Protein AF-A0A2A2QB47-F1 (afdb_monomer)

Radius of gyration: 27.03 Å; Cα contacts (8 Å, |Δi|>4): 42; chains: 1; bounding box: 42×16×88 Å

Mean predicted aligned error: 8.72 Å

Foldseek 3Di:
DDDDPDDDDDPVVVVVVVVVVVVVCVVVVVVVVVVVVVVVVVLVVVLVVQQVVQVVVVCVVPVDPDDDPVQAEDCPHSHNHRDDD

Solvent-accessible surface area (backbone atoms only — not comparable to full-atom values): 5119 Å² total; per-residue (Å²): 134,87,80,82,82,80,79,75,85,54,72,65,62,53,50,54,50,51,52,53,51,49,56,52,47,66,58,45,51,61,54,50,52,53,53,51,52,56,50,42,55,51,39,52,55,49,40,52,50,51,50,50,54,28,47,54,51,49,27,72,74,67,74,46,96,75,78,57,68,79,69,32,43,33,87,89,36,75,34,57,71,76,76,85,120

Sequence (85 aa):
MQTKNTKGFTLVEIMIVVVIIGLLAAMAIPAFQKVRVASQDKAVLNNARQMAAAADQYYLENGATSANSSSLVGATNYVKALNTV

Structure (mmCIF, N/CA/C/O backbone):
data_AF-A0A2A2QB47-F1
#
_entry.id   AF-A0A2A2QB47-F1
#
loop_
_atom_site.group_PDB
_atom_site.id
_atom_site.type_symbol
_atom_site.label_atom_id
_atom_site.label_alt_id
_atom_site.label_comp_id
_atom_site.label_asym_id
_atom_site.label_entity_id
_atom_site.label_seq_id
_atom_site.pdbx_PDB_ins_code
_atom_site.Cartn_x
_atom_site.Cartn_y
_atom_site.Cartn_z
_atom_site.occupancy
_atom_site.B_iso_or_equiv
_atom_site.auth_seq_id
_atom_site.auth_comp_id
_atom_site.auth_asym_id
_atom_site.auth_atom_id
_atom_site.pdbx_PDB_model_num
ATOM 1 N N . MET A 1 1 ? 0.979 2.652 60.119 1.00 55.59 1 MET A N 1
ATOM 2 C CA . MET A 1 1 ? 0.891 1.882 58.858 1.00 55.59 1 MET A CA 1
ATOM 3 C C . MET A 1 1 ? -0.316 2.382 58.083 1.00 55.59 1 MET A C 1
ATOM 5 O O . MET A 1 1 ? -1.430 2.149 58.523 1.00 55.59 1 MET A O 1
ATOM 9 N N . GLN A 1 2 ? -0.113 3.145 57.007 1.00 58.34 2 GLN A N 1
ATOM 10 C CA . GLN A 1 2 ? -1.220 3.563 56.141 1.00 58.34 2 GLN A CA 1
ATOM 11 C C . GLN A 1 2 ? -1.589 2.389 55.229 1.00 58.34 2 GLN A C 1
ATOM 13 O O . GLN A 1 2 ? -0.753 1.910 54.464 1.00 58.34 2 GLN A O 1
ATOM 18 N N . THR A 1 3 ? -2.814 1.888 55.345 1.00 59.84 3 THR A N 1
ATOM 19 C CA . THR A 1 3 ? -3.339 0.812 54.505 1.00 59.84 3 THR A CA 1
ATOM 20 C C . THR A 1 3 ? -3.705 1.391 53.138 1.00 59.84 3 THR A C 1
ATOM 22 O O . THR A 1 3 ? -4.665 2.144 52.990 1.00 59.84 3 THR A O 1
ATOM 25 N N . LYS A 1 4 ? -2.909 1.080 52.110 1.00 66.00 4 LYS A N 1
ATOM 26 C CA . LYS A 1 4 ? -3.268 1.392 50.721 1.00 66.00 4 LYS A CA 1
ATOM 27 C C . LYS A 1 4 ? -4.510 0.579 50.357 1.00 66.00 4 LYS A C 1
ATOM 29 O O . LYS A 1 4 ? -4.445 -0.641 50.271 1.00 66.00 4 LYS A O 1
ATOM 34 N N . ASN A 1 5 ? -5.630 1.261 50.142 1.00 68.12 5 ASN A N 1
ATOM 35 C CA . ASN A 1 5 ? -6.854 0.650 49.643 1.00 68.12 5 ASN A CA 1
ATOM 36 C C . ASN A 1 5 ? -6.683 0.329 48.149 1.00 68.12 5 ASN A C 1
ATOM 38 O O . ASN A 1 5 ? -6.886 1.188 47.291 1.00 68.12 5 ASN A O 1
ATOM 42 N N . THR A 1 6 ? -6.247 -0.886 47.827 1.00 69.00 6 THR A N 1
ATOM 43 C CA . THR A 1 6 ? -6.230 -1.400 46.453 1.00 69.00 6 THR A CA 1
ATOM 44 C C . THR A 1 6 ? -7.661 -1.682 46.004 1.00 69.00 6 THR A C 1
ATOM 46 O O . THR A 1 6 ? -8.216 -2.735 46.307 1.00 69.00 6 THR A O 1
ATOM 49 N N . LYS A 1 7 ? -8.270 -0.731 45.285 1.00 77.75 7 LYS A N 1
AT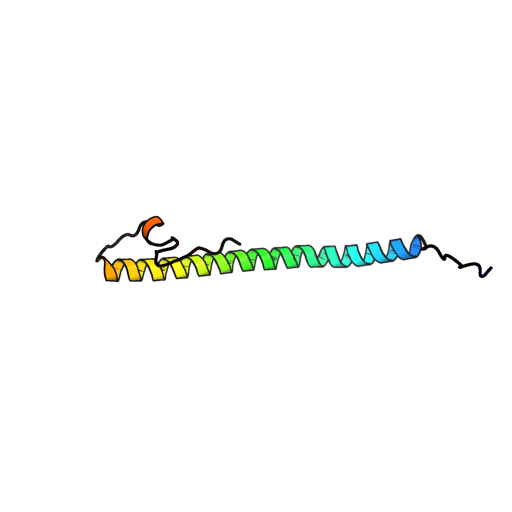OM 50 C CA . LYS A 1 7 ? -9.527 -0.963 44.564 1.00 77.75 7 LYS A CA 1
ATOM 51 C C . LYS A 1 7 ? -9.232 -1.796 43.312 1.00 77.75 7 LYS A C 1
ATOM 53 O O . LYS A 1 7 ? -8.414 -1.388 42.492 1.00 77.75 7 LYS A O 1
ATOM 58 N N . GLY A 1 8 ? -9.860 -2.965 43.195 1.00 77.81 8 GLY A N 1
ATOM 59 C CA . GLY A 1 8 ? -9.842 -3.776 41.975 1.00 77.81 8 GLY A CA 1
ATOM 60 C C . GLY A 1 8 ? -10.856 -3.271 40.945 1.00 77.81 8 GLY A C 1
ATOM 61 O O . GLY A 1 8 ? -11.829 -2.615 41.313 1.00 77.81 8 GLY A O 1
ATOM 62 N N . PHE A 1 9 ? -10.626 -3.586 39.668 1.00 80.38 9 PHE A N 1
ATOM 63 C CA . PHE A 1 9 ? -11.587 -3.342 38.588 1.00 80.38 9 PHE A CA 1
ATOM 64 C C . PHE A 1 9 ? -12.823 -4.233 38.739 1.00 80.38 9 PHE A C 1
ATOM 66 O O . PHE A 1 9 ? -12.718 -5.402 39.119 1.00 80.38 9 PHE 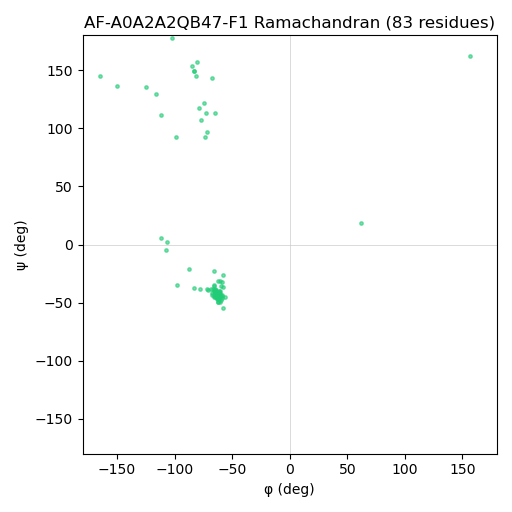A O 1
ATOM 73 N N . THR A 1 10 ? -13.993 -3.701 38.400 1.00 91.06 10 THR A N 1
ATOM 74 C CA . THR A 1 10 ? -15.229 -4.478 38.313 1.00 91.06 10 THR A CA 1
ATOM 75 C C . THR A 1 10 ? -15.324 -5.186 36.961 1.00 91.06 10 THR A C 1
ATOM 77 O O . THR A 1 10 ? -14.863 -4.690 35.931 1.00 91.06 10 THR A O 1
ATOM 80 N N . LEU A 1 11 ? -15.975 -6.350 36.937 1.00 90.00 11 LEU A N 1
ATOM 81 C CA . LEU A 1 11 ? -16.246 -7.072 35.688 1.00 90.00 11 LEU A CA 1
ATOM 82 C C . LEU A 1 11 ? -17.102 -6.242 34.718 1.00 90.00 11 LEU A C 1
ATOM 84 O O . LEU A 1 11 ? -16.938 -6.344 33.505 1.00 90.00 11 LEU A O 1
ATOM 88 N N . VAL A 1 12 ? -17.983 -5.395 35.256 1.00 92.62 12 VAL A N 1
ATOM 89 C CA . VAL A 1 12 ? -18.871 -4.526 34.474 1.00 92.62 12 VAL A CA 1
ATOM 90 C C . VAL A 1 12 ? -18.078 -3.450 33.730 1.00 92.62 12 VAL A C 1
ATOM 92 O O . VAL A 1 12 ? -18.341 -3.214 32.551 1.00 92.62 12 VAL A O 1
ATOM 95 N N . GLU A 1 13 ? -17.075 -2.843 34.372 1.00 91.00 13 GLU A N 1
ATOM 96 C CA . GLU A 1 13 ? -16.198 -1.858 33.724 1.00 91.00 13 GLU A CA 1
ATOM 97 C C . GLU A 1 13 ? -15.458 -2.474 32.536 1.00 91.00 13 GLU A C 1
ATOM 99 O O . GLU A 1 13 ? -15.447 -1.900 31.449 1.00 91.00 13 GLU A O 1
ATOM 104 N N . ILE A 1 14 ? -14.906 -3.678 32.702 1.00 93.00 14 ILE A N 1
ATOM 105 C CA . ILE A 1 14 ? -14.215 -4.371 31.609 1.00 93.00 14 ILE A CA 1
ATOM 106 C C . ILE A 1 14 ? -15.192 -4.761 30.488 1.00 93.00 14 ILE A C 1
ATOM 108 O O . ILE A 1 14 ? -14.858 -4.618 29.312 1.00 93.00 14 ILE A O 1
ATOM 112 N N . MET A 1 15 ? -16.415 -5.186 30.820 1.00 93.88 15 MET A N 1
ATOM 113 C CA . MET A 1 15 ? -17.423 -5.572 29.828 1.00 93.88 15 MET A CA 1
ATOM 114 C C . MET A 1 15 ? -17.782 -4.414 28.889 1.00 93.88 15 MET A C 1
ATOM 116 O O . MET A 1 15 ? -17.754 -4.575 27.670 1.00 93.88 15 MET A O 1
ATOM 120 N N . ILE A 1 16 ? -18.076 -3.235 29.443 1.00 95.38 16 ILE A N 1
ATOM 121 C CA . ILE A 1 16 ? -18.446 -2.054 28.649 1.00 95.38 16 ILE A CA 1
ATOM 122 C C . ILE A 1 16 ? -17.281 -1.622 27.750 1.00 95.38 16 ILE A C 1
ATOM 124 O O . ILE A 1 16 ? -17.488 -1.310 26.576 1.00 95.38 16 ILE A O 1
ATOM 128 N N . VAL A 1 17 ? -16.051 -1.658 28.266 1.00 96.00 17 VAL A N 1
ATOM 129 C CA . VAL A 1 17 ? -14.852 -1.287 27.502 1.00 96.00 17 VAL A CA 1
ATOM 130 C C . VAL A 1 17 ? -14.659 -2.199 26.290 1.00 96.00 17 VAL A C 1
ATOM 132 O O . VAL A 1 17 ? -14.452 -1.701 25.183 1.00 96.00 17 VAL A O 1
ATOM 135 N N . VAL A 1 18 ? -14.780 -3.519 26.456 1.00 96.12 18 VAL A N 1
ATOM 136 C CA . VAL A 1 18 ? -14.622 -4.467 25.339 1.00 96.12 18 VAL A CA 1
ATOM 137 C C . VAL A 1 18 ? -15.729 -4.293 24.297 1.00 96.12 18 VAL A C 1
ATOM 139 O O . VAL A 1 18 ? -15.443 -4.374 23.104 1.00 96.12 18 VAL A O 1
ATOM 142 N N . VAL A 1 19 ? -16.965 -3.981 24.707 1.00 96.94 19 VAL A N 1
ATOM 143 C CA . VAL A 1 19 ? -18.061 -3.684 23.765 1.00 96.94 19 VAL A CA 1
ATOM 144 C C . VAL A 1 19 ? -17.759 -2.435 22.934 1.00 96.94 19 VAL A C 1
ATOM 146 O O . VAL A 1 19 ? -17.907 -2.465 21.712 1.00 96.94 19 VAL A O 1
ATOM 149 N N . ILE A 1 20 ? -17.293 -1.352 23.562 1.00 97.06 20 ILE A N 1
ATOM 150 C CA . ILE A 1 20 ? -16.954 -0.112 22.848 1.00 97.06 20 ILE A CA 1
ATOM 151 C C . ILE A 1 20 ? -15.778 -0.346 21.890 1.00 97.06 20 ILE A C 1
ATOM 153 O O . ILE A 1 20 ? -15.853 0.047 20.725 1.00 97.06 20 ILE A O 1
ATOM 157 N N . ILE A 1 21 ? -14.718 -1.031 22.335 1.00 97.12 21 ILE A N 1
ATOM 158 C CA . ILE A 1 21 ? -13.572 -1.372 21.476 1.00 97.12 21 ILE A CA 1
ATOM 159 C C . ILE A 1 21 ? -14.015 -2.269 20.314 1.00 97.12 21 ILE A C 1
ATOM 161 O O . ILE A 1 21 ? -13.596 -2.039 19.183 1.00 97.12 21 ILE A O 1
ATOM 165 N N . GLY A 1 22 ? -14.891 -3.247 20.562 1.00 97.38 22 GLY A N 1
ATOM 166 C CA . GLY A 1 22 ? -15.440 -4.128 19.532 1.00 97.38 22 GLY A CA 1
ATOM 167 C C . GLY A 1 22 ? -16.220 -3.368 18.460 1.00 97.38 22 GLY A C 1
ATOM 168 O O . GLY A 1 22 ? -16.008 -3.600 17.270 1.00 97.38 22 GLY A O 1
ATOM 169 N N . LEU A 1 23 ? -17.059 -2.408 18.861 1.00 96.56 23 LEU A N 1
ATOM 170 C CA . LEU A 1 23 ? -17.799 -1.547 17.935 1.00 96.56 23 LEU A CA 1
ATOM 171 C C . LEU A 1 23 ? -16.858 -0.682 17.084 1.00 96.56 23 LEU A C 1
ATOM 173 O O . LEU A 1 23 ? -17.008 -0.618 15.863 1.00 96.56 23 LEU A O 1
ATOM 177 N N . LEU A 1 24 ? -15.870 -0.044 17.719 1.00 97.31 24 LEU A N 1
ATOM 178 C CA . LEU A 1 24 ? -14.882 0.776 17.017 1.00 97.31 24 LEU A CA 1
ATOM 179 C C . LEU A 1 24 ? -14.049 -0.067 16.041 1.00 97.31 24 LEU A C 1
ATOM 181 O O . LEU A 1 24 ? -13.858 0.335 14.894 1.00 97.31 24 LEU A O 1
ATOM 185 N N . ALA A 1 25 ? -13.602 -1.255 16.457 1.00 96.94 25 ALA A N 1
ATOM 186 C CA . ALA A 1 25 ? -12.831 -2.169 15.620 1.00 96.94 25 ALA A CA 1
ATOM 187 C C . ALA A 1 25 ? -13.641 -2.663 14.411 1.00 96.94 25 ALA A C 1
ATOM 189 O O . ALA A 1 25 ? -13.116 -2.686 13.297 1.00 96.94 25 ALA A O 1
ATOM 190 N N . ALA A 1 26 ? -14.924 -2.986 14.600 1.00 96.88 26 ALA A N 1
ATOM 191 C CA . ALA A 1 26 ? -15.803 -3.442 13.524 1.00 96.88 26 ALA A CA 1
ATOM 192 C C . ALA A 1 26 ? -15.940 -2.411 12.389 1.00 96.88 26 ALA A C 1
ATOM 194 O O . ALA A 1 26 ? -15.995 -2.794 11.222 1.00 96.88 26 ALA A O 1
ATOM 195 N N . MET A 1 27 ? -15.945 -1.111 12.705 1.00 95.44 27 MET A N 1
ATOM 196 C CA . MET A 1 27 ? -15.957 -0.042 11.697 1.00 95.44 27 MET A CA 1
ATOM 197 C C . MET A 1 27 ? -14.556 0.282 11.156 1.00 95.44 27 MET A C 1
ATOM 199 O O . MET A 1 27 ? -14.394 0.554 9.964 1.00 95.44 27 MET A O 1
ATOM 203 N N . ALA A 1 28 ? -13.531 0.248 12.009 1.00 96.50 28 ALA A N 1
ATOM 204 C CA . ALA A 1 28 ? -12.172 0.639 11.644 1.00 96.50 28 ALA A CA 1
ATOM 205 C C . ALA A 1 28 ? -11.487 -0.361 10.700 1.00 96.50 28 ALA A C 1
ATOM 207 O O . ALA A 1 28 ? -10.794 0.055 9.772 1.00 96.50 28 ALA A O 1
ATOM 208 N N . ILE A 1 29 ? -11.691 -1.668 10.895 1.00 95.94 29 ILE A N 1
ATOM 209 C CA . ILE A 1 29 ? -11.062 -2.720 10.080 1.00 95.94 29 ILE A CA 1
ATOM 210 C C . ILE A 1 29 ? -11.400 -2.588 8.581 1.00 95.94 29 ILE A C 1
ATOM 212 O O . ILE A 1 29 ? -10.461 -2.491 7.785 1.00 95.94 29 ILE A O 1
ATOM 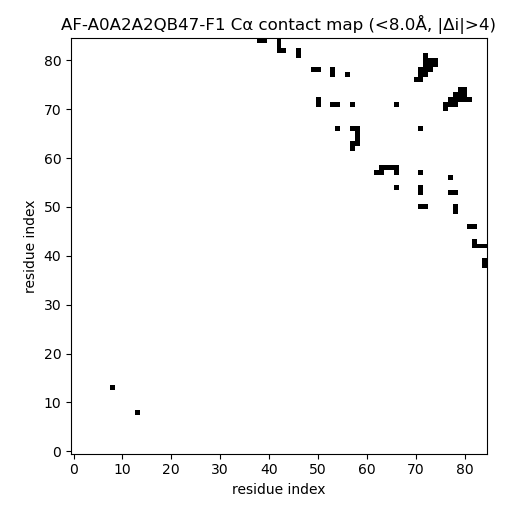216 N N . PRO A 1 30 ? -12.679 -2.536 8.148 1.00 95.31 30 PRO A N 1
ATOM 217 C CA . PRO A 1 30 ? -13.000 -2.416 6.724 1.00 95.31 30 PRO A CA 1
ATOM 218 C C . PRO A 1 30 ? -12.537 -1.077 6.131 1.00 95.31 30 PRO A C 1
ATOM 220 O O . PRO A 1 30 ? -12.072 -1.029 4.990 1.00 95.31 30 PRO A O 1
ATOM 223 N N . ALA A 1 31 ? -12.595 0.011 6.907 1.00 96.00 31 ALA A N 1
ATOM 224 C CA . ALA A 1 31 ? -12.081 1.311 6.478 1.00 96.00 31 ALA A CA 1
ATOM 225 C C . ALA A 1 31 ? -10.562 1.268 6.234 1.00 96.00 31 ALA A C 1
ATOM 227 O O . ALA A 1 31 ? -10.085 1.733 5.196 1.00 96.00 31 ALA A O 1
ATOM 228 N N . PHE A 1 32 ? -9.805 0.651 7.143 1.00 95.69 32 PHE A N 1
ATOM 229 C CA . PHE A 1 32 ? -8.359 0.488 7.011 1.00 95.69 32 PHE A CA 1
ATOM 230 C C . PHE A 1 32 ? -7.985 -0.409 5.825 1.00 95.69 32 PHE A C 1
ATOM 232 O O . PHE A 1 32 ? -7.072 -0.080 5.068 1.00 95.69 32 PHE A O 1
ATOM 239 N N . GLN A 1 33 ? -8.728 -1.498 5.599 1.00 94.88 33 GLN A N 1
ATOM 240 C CA . GLN A 1 33 ? -8.548 -2.362 4.427 1.00 94.88 33 GLN A CA 1
ATOM 241 C C . GLN A 1 33 ? -8.724 -1.582 3.118 1.00 94.88 33 GLN A C 1
ATOM 243 O O . GLN A 1 33 ? -7.873 -1.673 2.234 1.00 94.88 33 GLN A O 1
ATOM 248 N N . LYS A 1 34 ? -9.770 -0.753 3.011 1.00 95.31 34 LYS A N 1
ATOM 249 C CA . LYS A 1 34 ? -10.006 0.091 1.829 1.00 95.31 34 LYS A CA 1
ATOM 250 C C . LYS A 1 34 ? -8.868 1.084 1.586 1.00 95.31 34 LYS A C 1
ATOM 252 O O . LYS A 1 34 ? -8.421 1.239 0.451 1.00 95.31 34 LYS A O 1
ATOM 257 N N . VAL A 1 35 ? -8.382 1.747 2.638 1.00 95.06 35 VAL A N 1
ATOM 258 C CA . VAL A 1 35 ? -7.254 2.691 2.536 1.00 95.06 35 VAL A CA 1
ATOM 259 C C . VAL A 1 35 ? -5.970 1.975 2.126 1.00 95.06 35 VAL A C 1
ATOM 261 O O . VAL A 1 35 ? -5.210 2.507 1.313 1.00 95.06 35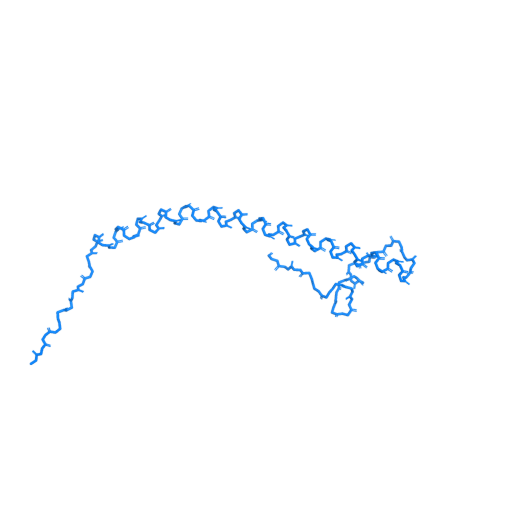 VAL A O 1
ATOM 264 N N . ARG A 1 36 ? -5.736 0.763 2.638 1.00 94.69 36 ARG A N 1
ATOM 265 C CA . ARG A 1 36 ? -4.573 -0.050 2.277 1.00 94.69 36 ARG A CA 1
ATOM 266 C C . ARG A 1 36 ? -4.583 -0.413 0.796 1.00 94.69 36 ARG A C 1
ATOM 268 O O . ARG A 1 36 ? -3.591 -0.154 0.127 1.00 94.69 36 ARG A O 1
ATOM 275 N N . VAL A 1 37 ? -5.700 -0.927 0.279 1.00 94.25 37 VAL A N 1
ATOM 276 C CA . VAL A 1 37 ? -5.838 -1.261 -1.151 1.00 94.25 37 VAL A CA 1
ATOM 277 C C . VAL A 1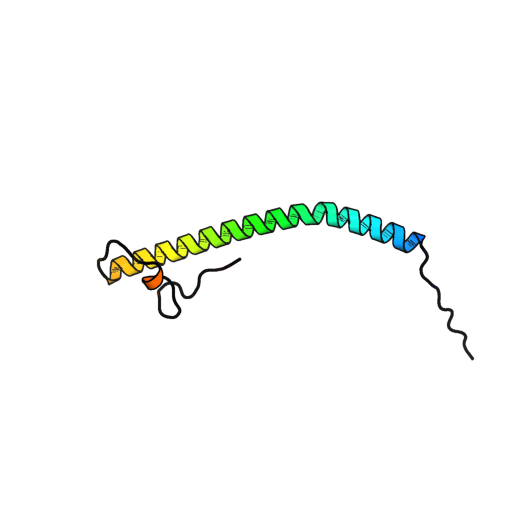 37 ? -5.639 -0.016 -2.017 1.00 94.25 37 VAL A C 1
ATOM 279 O O . VAL A 1 37 ? -4.801 -0.017 -2.909 1.00 94.25 37 VAL A O 1
ATOM 282 N N . ALA A 1 38 ? -6.293 1.100 -1.683 1.00 94.00 38 ALA A N 1
ATOM 283 C CA . ALA A 1 38 ? -6.124 2.346 -2.433 1.00 94.00 38 ALA A CA 1
ATOM 284 C C . ALA A 1 38 ? -4.678 2.884 -2.395 1.00 94.00 38 ALA A C 1
ATOM 286 O O . ALA A 1 38 ? -4.226 3.529 -3.342 1.00 94.00 38 ALA A O 1
ATOM 287 N N . SER A 1 39 ? -3.946 2.650 -1.304 1.00 93.50 39 SER A N 1
ATOM 288 C CA . SER A 1 39 ? -2.526 3.011 -1.198 1.00 93.50 39 SER A CA 1
ATOM 289 C C . SER A 1 39 ? -1.645 2.100 -2.054 1.00 93.50 39 SER A C 1
ATOM 291 O O . SER A 1 39 ? -0.718 2.594 -2.695 1.00 93.50 39 SER A O 1
ATOM 293 N N . GLN A 1 40 ? -1.963 0.804 -2.117 1.00 93.88 40 GLN A N 1
ATOM 294 C CA . GLN A 1 40 ? -1.301 -0.158 -3.000 1.00 93.88 40 GLN A CA 1
ATOM 295 C C . GLN A 1 40 ? -1.508 0.202 -4.473 1.00 93.88 40 GLN A C 1
ATOM 297 O O . GLN A 1 40 ? -0.527 0.325 -5.205 1.00 93.88 40 GLN A O 1
ATOM 302 N N . ASP A 1 41 ? -2.738 0.516 -4.880 1.00 93.69 41 ASP A N 1
ATOM 303 C CA . ASP A 1 41 ? -3.044 0.949 -6.250 1.00 93.69 41 ASP A CA 1
ATOM 304 C C . ASP A 1 41 ? -2.262 2.211 -6.636 1.00 93.69 41 ASP A C 1
ATOM 306 O O . ASP A 1 41 ? -1.668 2.299 -7.714 1.00 93.69 41 ASP A O 1
ATOM 310 N N . LYS A 1 42 ? -2.204 3.197 -5.731 1.00 92.94 42 LYS A N 1
ATOM 311 C CA . LYS A 1 42 ? -1.435 4.431 -5.944 1.00 92.94 42 LYS A CA 1
ATOM 312 C C . LYS A 1 42 ? 0.063 4.172 -6.055 1.00 92.94 42 LYS A C 1
ATOM 314 O O . LYS A 1 42 ? 0.725 4.820 -6.865 1.00 92.94 42 LYS A O 1
ATOM 319 N N . ALA A 1 43 ? 0.606 3.258 -5.255 1.00 91.88 43 ALA A N 1
ATOM 320 C CA . ALA A 1 43 ? 2.016 2.901 -5.325 1.00 91.88 43 ALA A CA 1
ATOM 321 C C . ALA A 1 43 ? 2.350 2.192 -6.641 1.00 91.88 43 ALA A C 1
ATOM 323 O O . ALA A 1 43 ? 3.332 2.558 -7.282 1.00 91.88 43 ALA A O 1
ATOM 324 N N . VAL A 1 44 ? 1.506 1.257 -7.089 1.00 92.19 44 VAL A N 1
ATOM 325 C CA . VAL A 1 44 ? 1.663 0.581 -8.386 1.00 92.19 44 VAL A CA 1
ATOM 326 C C . VAL A 1 44 ? 1.591 1.588 -9.532 1.00 92.19 44 VAL A C 1
ATOM 328 O O . VAL A 1 44 ? 2.455 1.579 -10.406 1.00 92.19 44 VAL A O 1
ATOM 331 N N . LEU A 1 45 ? 0.626 2.512 -9.506 1.00 93.19 45 LEU A N 1
ATOM 332 C CA . LEU A 1 45 ? 0.522 3.570 -10.513 1.00 93.19 45 LEU A CA 1
ATOM 333 C C . LEU A 1 45 ? 1.766 4.469 -10.537 1.00 93.19 45 LEU A C 1
ATOM 335 O O . LEU A 1 45 ? 2.241 4.842 -11.608 1.00 93.19 45 LEU A O 1
ATOM 339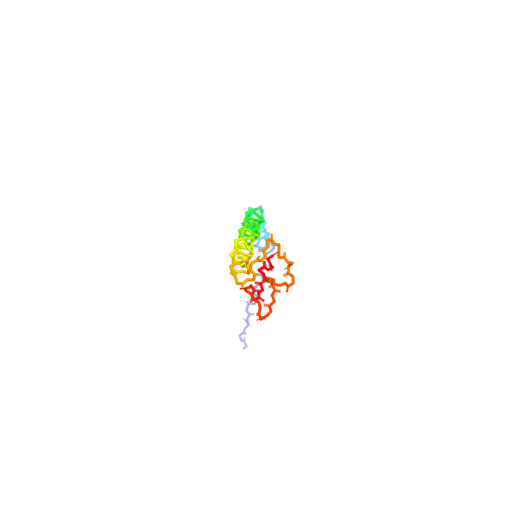 N N . ASN A 1 46 ? 2.302 4.827 -9.370 1.00 91.75 46 ASN A N 1
ATOM 340 C CA . ASN A 1 46 ? 3.521 5.626 -9.281 1.00 91.75 46 ASN A CA 1
ATOM 341 C C . ASN A 1 46 ? 4.733 4.855 -9.829 1.00 91.75 46 ASN A C 1
ATOM 343 O O . ASN A 1 46 ? 5.464 5.381 -10.663 1.00 91.75 46 ASN A O 1
ATOM 347 N N . ASN A 1 47 ? 4.886 3.585 -9.452 1.00 90.69 47 ASN A N 1
ATOM 348 C CA . ASN A 1 47 ? 5.926 2.706 -9.985 1.00 90.69 47 ASN A CA 1
ATOM 349 C C . ASN A 1 47 ? 5.848 2.607 -11.518 1.00 90.69 47 ASN A C 1
ATOM 351 O O . ASN A 1 47 ? 6.863 2.763 -12.188 1.00 90.69 47 ASN A O 1
ATOM 355 N N . ALA A 1 48 ? 4.651 2.435 -12.088 1.00 90.06 48 ALA A N 1
ATOM 356 C CA . ALA A 1 48 ? 4.460 2.396 -13.538 1.00 90.06 48 ALA A CA 1
ATOM 357 C C . ALA A 1 48 ? 4.878 3.711 -14.219 1.00 90.06 48 ALA A C 1
ATOM 359 O O . ALA A 1 48 ? 5.540 3.684 -15.253 1.00 90.06 48 ALA A O 1
ATOM 360 N N . ARG A 1 49 ? 4.554 4.866 -13.620 1.00 91.62 49 ARG A N 1
ATOM 361 C CA . ARG A 1 49 ? 4.997 6.179 -14.123 1.00 91.62 49 ARG A CA 1
ATOM 362 C C . ARG A 1 49 ? 6.514 6.336 -14.072 1.00 91.62 49 ARG A C 1
ATOM 364 O O . ARG A 1 49 ? 7.094 6.838 -15.028 1.00 91.62 49 ARG A O 1
ATOM 371 N N . GLN A 1 50 ? 7.151 5.894 -12.989 1.00 91.19 50 GLN A N 1
ATOM 372 C CA . GLN A 1 50 ? 8.612 5.916 -12.866 1.00 91.19 50 GLN A CA 1
ATOM 373 C C . GLN A 1 50 ? 9.272 5.014 -13.911 1.00 91.19 50 GLN A C 1
ATOM 375 O O . GLN A 1 50 ? 10.246 5.421 -14.536 1.00 91.19 50 GLN A O 1
ATOM 380 N N . MET A 1 51 ? 8.719 3.822 -14.149 1.00 89.38 51 MET A N 1
ATOM 381 C CA . MET A 1 51 ? 9.218 2.909 -15.178 1.00 89.38 51 MET A CA 1
ATOM 382 C C . MET A 1 51 ? 9.045 3.463 -16.593 1.00 89.38 51 MET A C 1
ATOM 384 O O . MET A 1 51 ? 9.955 3.316 -17.401 1.00 89.38 51 MET A O 1
ATOM 388 N N . ALA A 1 52 ? 7.915 4.110 -16.892 1.00 89.81 52 ALA A N 1
ATOM 389 C CA . ALA A 1 52 ? 7.693 4.750 -18.186 1.00 89.81 52 ALA A CA 1
ATOM 390 C C . ALA A 1 52 ? 8.706 5.879 -18.431 1.00 89.81 52 ALA A C 1
ATOM 392 O O . ALA A 1 52 ? 9.390 5.869 -19.447 1.00 89.81 52 ALA A O 1
ATOM 393 N N . ALA A 1 53 ? 8.885 6.779 -17.458 1.00 90.44 53 ALA A N 1
ATOM 394 C CA . ALA A 1 53 ? 9.864 7.862 -17.560 1.00 90.44 53 ALA A CA 1
ATOM 395 C C . ALA A 1 53 ? 11.303 7.338 -17.718 1.00 90.44 53 ALA A C 1
ATOM 397 O O . ALA A 1 53 ? 12.078 7.864 -18.513 1.00 90.44 53 ALA A O 1
ATOM 398 N N . ALA A 1 54 ? 11.653 6.273 -16.994 1.00 89.62 54 ALA A N 1
ATOM 399 C CA . ALA A 1 54 ? 12.944 5.610 -17.132 1.00 89.62 54 ALA A CA 1
ATOM 400 C C . ALA A 1 54 ? 13.138 4.969 -18.512 1.00 89.62 54 ALA A C 1
ATOM 402 O O . ALA A 1 54 ? 14.228 5.054 -19.073 1.00 89.62 54 ALA A O 1
ATOM 403 N N . ALA A 1 55 ? 12.100 4.335 -19.063 1.00 88.88 55 ALA A N 1
ATOM 404 C CA . ALA A 1 55 ? 12.148 3.757 -20.401 1.00 88.88 55 ALA A CA 1
ATOM 405 C C . ALA A 1 55 ? 12.320 4.841 -21.473 1.00 88.88 55 ALA A C 1
ATOM 407 O O . ALA A 1 55 ? 13.180 4.691 -22.337 1.00 88.88 55 ALA A O 1
ATOM 408 N N . ASP A 1 56 ? 11.583 5.950 -21.374 1.00 89.75 56 ASP A N 1
ATOM 409 C CA . ASP A 1 56 ? 11.712 7.087 -22.292 1.00 89.75 56 ASP A CA 1
ATOM 410 C C . ASP A 1 56 ? 13.136 7.658 -22.277 1.00 89.75 56 ASP A C 1
ATOM 412 O O . ASP A 1 56 ? 13.725 7.910 -23.330 1.00 89.75 56 ASP A O 1
ATOM 416 N N . GLN A 1 57 ? 13.727 7.803 -21.087 1.00 88.88 57 GLN A N 1
ATOM 417 C CA . GLN A 1 57 ? 15.103 8.271 -20.951 1.00 88.88 57 GLN A CA 1
ATOM 418 C C . GLN A 1 57 ? 16.107 7.271 -21.543 1.00 88.88 57 GLN A C 1
ATOM 420 O O . GLN A 1 57 ? 17.003 7.662 -22.292 1.00 88.88 57 GLN A O 1
ATOM 425 N N . TYR A 1 58 ? 15.928 5.975 -21.280 1.00 88.62 58 TYR A N 1
ATOM 426 C CA . TYR A 1 58 ? 16.774 4.928 -21.849 1.00 88.62 58 TYR A CA 1
ATOM 427 C C . TYR A 1 58 ? 16.707 4.894 -23.385 1.00 88.62 58 TYR A C 1
ATOM 429 O O . TYR A 1 58 ? 17.738 4.710 -24.038 1.00 88.62 58 TYR A O 1
ATOM 437 N N . TYR A 1 59 ? 15.523 5.091 -23.972 1.00 90.56 59 TYR A N 1
ATOM 438 C CA 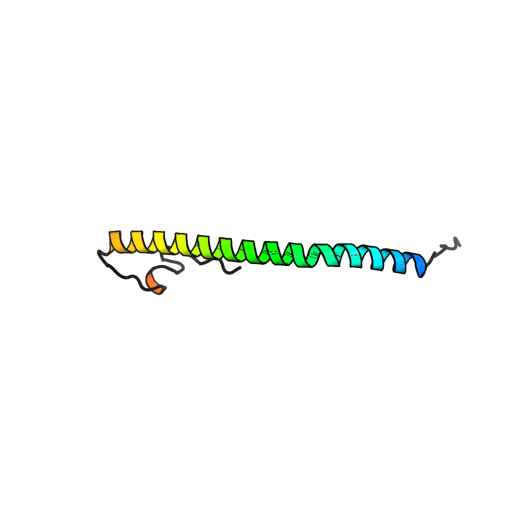. TYR A 1 59 ? 15.329 5.131 -25.426 1.00 90.56 59 TYR A CA 1
ATOM 439 C C . TYR A 1 59 ? 15.973 6.358 -26.058 1.00 90.56 59 TYR A C 1
ATOM 441 O O . TYR A 1 59 ? 16.580 6.242 -27.122 1.00 90.56 59 TYR A O 1
ATOM 449 N N . LEU A 1 60 ? 15.903 7.510 -25.388 1.00 88.94 60 LEU A N 1
ATOM 450 C CA . LEU A 1 60 ? 16.559 8.729 -25.849 1.00 88.94 60 LEU A CA 1
ATOM 451 C C . LEU A 1 60 ? 18.089 8.599 -25.842 1.00 88.94 60 LEU A C 1
ATOM 453 O O . LEU A 1 60 ? 18.745 9.069 -26.766 1.00 88.94 60 LEU A O 1
ATOM 457 N N . GLU A 1 61 ? 18.653 7.952 -24.821 1.00 88.81 61 GLU A N 1
ATOM 458 C CA . GLU A 1 61 ? 20.105 7.803 -24.669 1.00 88.81 61 GLU A CA 1
ATOM 459 C C . GLU A 1 61 ? 20.693 6.708 -25.571 1.00 88.81 61 GLU A C 1
ATOM 461 O O . GLU A 1 61 ? 21.776 6.884 -26.125 1.00 88.81 61 GLU A O 1
ATOM 466 N N . ASN A 1 62 ? 19.990 5.583 -25.743 1.00 86.50 62 ASN A N 1
ATOM 467 C CA . ASN A 1 62 ? 20.534 4.400 -26.423 1.00 86.50 62 ASN A CA 1
ATOM 468 C C . ASN A 1 62 ? 19.949 4.155 -27.822 1.00 86.50 62 ASN A C 1
ATOM 470 O O . ASN A 1 62 ? 20.370 3.218 -28.499 1.00 86.50 62 ASN A O 1
ATOM 474 N N . GLY A 1 63 ? 18.957 4.943 -28.257 1.00 84.81 63 GLY 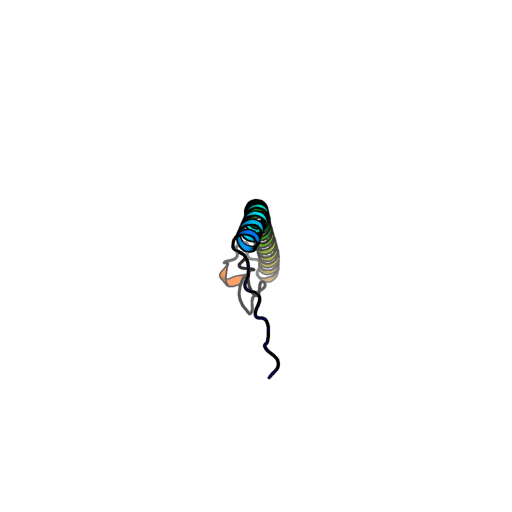A N 1
ATOM 475 C CA . GLY A 1 63 ? 18.264 4.738 -29.536 1.00 84.81 63 GLY A CA 1
ATOM 476 C C . GLY A 1 63 ? 17.521 3.398 -29.630 1.00 84.81 63 GLY A C 1
ATOM 477 O O . GLY A 1 63 ? 17.227 2.923 -30.726 1.00 84.81 63 GLY A O 1
ATOM 478 N N . ALA A 1 64 ? 17.256 2.759 -28.489 1.00 82.31 64 ALA A N 1
ATOM 479 C CA . ALA A 1 64 ? 16.586 1.470 -28.401 1.00 82.31 64 ALA A CA 1
ATOM 480 C C . ALA A 1 64 ? 15.060 1.638 -28.410 1.00 82.31 64 ALA A C 1
ATOM 482 O O . ALA A 1 64 ? 14.530 2.654 -27.974 1.00 82.31 64 ALA A O 1
ATOM 483 N N . THR A 1 65 ? 14.340 0.613 -28.864 1.00 81.12 65 THR A N 1
ATOM 484 C CA . THR A 1 65 ? 12.864 0.572 -28.876 1.00 81.12 65 THR A CA 1
ATOM 485 C C . THR A 1 65 ? 12.290 -0.369 -27.817 1.00 81.12 65 THR A C 1
ATOM 487 O O . THR A 1 65 ? 11.083 -0.599 -27.752 1.00 81.12 65 THR A O 1
ATOM 490 N N . SER A 1 66 ? 13.152 -0.985 -27.009 1.00 81.38 66 SER A N 1
ATOM 491 C CA . SER A 1 66 ? 12.785 -1.957 -25.983 1.00 81.38 66 SER A CA 1
ATOM 492 C C . SER A 1 66 ? 13.787 -1.894 -24.838 1.00 81.38 66 SER A C 1
ATOM 494 O O . SER A 1 66 ? 14.992 -1.824 -25.073 1.00 81.38 66 SER A O 1
ATOM 496 N N . ALA A 1 67 ? 13.296 -1.924 -23.602 1.00 80.69 67 ALA A N 1
ATOM 497 C CA . ALA A 1 67 ? 14.119 -1.923 -22.399 1.00 80.69 67 ALA A CA 1
ATOM 498 C C . ALA A 1 67 ? 13.769 -3.122 -21.517 1.00 80.69 67 ALA A C 1
ATOM 500 O O . ALA A 1 67 ? 12.597 -3.427 -21.290 1.00 80.69 67 ALA A O 1
ATOM 501 N N . ASN A 1 68 ? 14.797 -3.796 -21.005 1.00 83.81 68 ASN A N 1
ATOM 502 C CA . ASN A 1 68 ? 14.624 -4.848 -20.012 1.00 83.81 68 ASN A CA 1
ATOM 503 C C . ASN A 1 68 ? 14.506 -4.222 -18.612 1.00 83.81 68 ASN A C 1
ATOM 505 O O . ASN A 1 68 ? 15.115 -3.187 -18.338 1.00 83.81 68 ASN A O 1
ATOM 509 N N . SER A 1 69 ? 13.761 -4.851 -17.703 1.00 77.62 69 SER A N 1
ATOM 510 C CA . SER A 1 69 ? 13.559 -4.327 -16.345 1.00 77.62 69 SER A CA 1
ATOM 511 C C . SER A 1 69 ? 14.879 -4.147 -15.585 1.00 77.62 69 SER A C 1
ATOM 513 O O . SER A 1 69 ? 15.021 -3.182 -14.836 1.00 77.62 69 SER A O 1
ATOM 515 N N . SER A 1 70 ? 15.878 -4.997 -15.847 1.00 81.31 70 SER A N 1
ATOM 516 C CA . SER A 1 70 ? 17.229 -4.901 -15.271 1.00 81.31 70 SER A CA 1
ATOM 517 C C . SER A 1 70 ? 18.025 -3.666 -15.715 1.00 81.31 70 SER A C 1
ATOM 519 O O . SER A 1 70 ? 18.948 -3.259 -15.016 1.00 81.31 70 SER A O 1
ATOM 521 N N . SER A 1 71 ? 17.686 -3.070 -16.862 1.00 79.38 71 SER A N 1
ATOM 522 C CA . SER A 1 71 ? 18.330 -1.854 -17.383 1.00 79.38 71 SER A CA 1
ATOM 523 C C . SER A 1 71 ? 17.677 -0.577 -16.850 1.00 79.38 71 SER A C 1
ATOM 525 O O . SER A 1 71 ? 18.293 0.483 -16.848 1.00 79.38 71 SER A O 1
ATOM 527 N N . LEU A 1 72 ? 16.427 -0.673 -16.387 1.00 81.69 72 LEU A N 1
ATOM 528 C CA . LEU A 1 72 ? 15.642 0.469 -15.914 1.00 81.69 72 LEU A CA 1
ATOM 529 C C . LEU A 1 72 ? 15.666 0.612 -14.392 1.00 81.69 72 LEU A C 1
ATOM 531 O O . LEU A 1 72 ? 15.663 1.730 -13.877 1.00 81.69 72 LEU A O 1
ATOM 535 N N . VAL A 1 73 ? 15.693 -0.512 -13.672 1.00 84.25 73 VAL A N 1
ATOM 536 C CA . VAL A 1 73 ? 15.587 -0.555 -12.211 1.00 84.25 73 VAL A CA 1
ATOM 537 C C . VAL A 1 73 ? 16.879 -1.103 -11.611 1.00 84.25 73 VAL A C 1
ATOM 539 O O . VAL A 1 73 ? 17.383 -2.138 -12.039 1.00 84.25 73 VAL A O 1
ATOM 542 N N . GLY A 1 74 ? 17.447 -0.408 -10.629 1.00 82.06 74 GLY A N 1
ATOM 543 C CA . GLY A 1 74 ? 18.690 -0.798 -9.960 1.00 82.06 74 GLY A CA 1
ATOM 544 C C . GLY A 1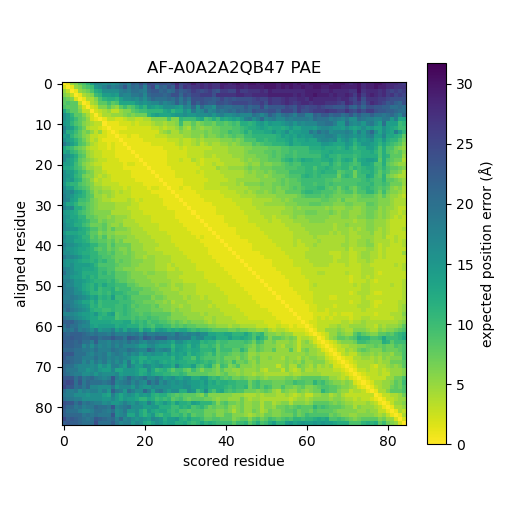 74 ? 19.397 0.392 -9.317 1.00 82.06 74 GLY A C 1
ATOM 545 O O . GLY A 1 74 ? 19.127 1.540 -9.654 1.00 82.06 74 GLY A O 1
ATOM 546 N N . ALA A 1 75 ? 20.325 0.131 -8.394 1.00 75.62 75 ALA A N 1
ATOM 547 C CA . ALA A 1 75 ? 20.972 1.178 -7.595 1.00 75.62 75 ALA A CA 1
ATOM 548 C C . ALA A 1 75 ? 21.704 2.253 -8.425 1.00 75.62 75 ALA A C 1
ATOM 550 O O . ALA A 1 75 ? 21.856 3.379 -7.953 1.00 75.62 75 ALA A O 1
ATOM 551 N N . THR A 1 76 ? 22.142 1.901 -9.635 1.00 78.12 76 THR A N 1
ATOM 552 C CA . THR A 1 76 ? 22.852 2.769 -10.588 1.00 78.12 76 THR A CA 1
ATOM 553 C C . THR A 1 76 ? 22.030 3.096 -11.839 1.00 78.12 76 THR A C 1
ATOM 555 O O . THR A 1 76 ? 22.564 3.697 -12.763 1.00 78.12 76 THR A O 1
ATOM 558 N N . ASN A 1 77 ? 20.761 2.680 -11.892 1.00 84.31 77 ASN A N 1
ATOM 559 C CA . ASN A 1 77 ? 19.877 2.870 -13.043 1.00 84.31 77 ASN A CA 1
ATOM 560 C C . ASN A 1 77 ? 18.896 4.030 -12.798 1.00 84.31 77 ASN A C 1
ATOM 562 O O . ASN A 1 77 ? 18.862 4.628 -11.721 1.00 84.31 77 ASN A O 1
ATOM 566 N N . TYR A 1 78 ? 18.068 4.322 -13.802 1.00 82.19 78 TYR A N 1
ATOM 567 C CA . TYR A 1 78 ? 17.101 5.426 -13.797 1.00 82.19 78 TYR A CA 1
ATOM 568 C C . TYR A 1 78 ? 16.099 5.361 -12.632 1.00 82.19 78 TYR A C 1
ATOM 570 O O . TYR A 1 78 ? 15.752 6.392 -12.057 1.00 82.19 78 TYR A O 1
ATOM 578 N N . VAL A 1 79 ? 15.661 4.160 -12.233 1.00 83.69 79 VAL A N 1
ATOM 579 C CA . VAL A 1 79 ? 14.836 3.951 -11.033 1.00 83.69 79 VAL A CA 1
ATOM 580 C C . VAL A 1 79 ? 15.635 3.202 -9.972 1.00 83.69 79 VAL A C 1
ATOM 582 O O . VAL A 1 79 ? 15.917 2.012 -10.102 1.00 83.69 79 VAL A O 1
ATOM 585 N N . LYS A 1 80 ? 15.955 3.889 -8.870 1.00 79.12 80 LYS A N 1
ATOM 586 C CA . LYS A 1 80 ? 16.801 3.350 -7.792 1.00 79.12 80 LYS A CA 1
ATOM 587 C C . LYS A 1 80 ? 16.178 2.155 -7.061 1.00 79.12 80 LYS A C 1
ATOM 589 O O . LYS A 1 80 ? 16.889 1.222 -6.697 1.00 79.12 80 LYS A O 1
ATOM 594 N N . ALA A 1 81 ? 14.869 2.198 -6.823 1.00 77.44 81 ALA A N 1
ATOM 595 C CA . ALA A 1 81 ? 14.078 1.109 -6.256 1.00 77.44 81 ALA A CA 1
ATOM 596 C C . ALA A 1 81 ? 12.585 1.382 -6.487 1.00 77.44 81 ALA A C 1
ATOM 598 O O . ALA A 1 81 ? 12.155 2.532 -6.419 1.00 77.44 81 ALA A O 1
ATOM 599 N N . LEU A 1 82 ? 11.801 0.330 -6.721 1.00 79.38 82 LEU A N 1
ATOM 600 C CA . LEU A 1 82 ? 10.342 0.430 -6.778 1.00 79.38 82 LEU A CA 1
ATOM 601 C C . LEU A 1 82 ? 9.761 0.414 -5.364 1.00 79.38 82 LEU A C 1
ATOM 603 O O . LEU A 1 82 ? 10.269 -0.281 -4.483 1.00 79.38 82 LEU A O 1
ATOM 607 N N . ASN A 1 83 ? 8.676 1.154 -5.149 1.00 79.00 83 ASN A N 1
ATOM 608 C CA . ASN A 1 83 ? 7.987 1.140 -3.868 1.00 79.00 83 ASN A CA 1
ATOM 609 C C . ASN A 1 83 ? 7.219 -0.182 -3.696 1.00 79.00 83 ASN A C 1
ATOM 611 O O . ASN A 1 83 ? 6.260 -0.430 -4.430 1.00 79.00 83 ASN A O 1
ATOM 615 N N . THR A 1 84 ? 7.634 -1.016 -2.742 1.00 70.38 84 THR A N 1
ATOM 616 C CA . THR A 1 84 ? 6.958 -2.268 -2.371 1.00 70.38 84 THR A CA 1
ATOM 617 C C . THR A 1 84 ? 6.097 -2.030 -1.130 1.00 70.38 84 THR A C 1
ATOM 619 O O . THR A 1 84 ? 6.595 -2.096 -0.005 1.00 70.38 84 THR A O 1
ATOM 622 N N . VAL A 1 85 ? 4.823 -1.701 -1.345 1.00 66.00 85 VAL A N 1
ATOM 623 C CA . VAL A 1 85 ? 3.793 -1.541 -0.295 1.00 66.00 85 VAL A CA 1
ATOM 624 C C . VAL A 1 85 ? 2.959 -2.798 -0.085 1.00 66.00 85 VAL A C 1
ATOM 626 O O . VAL A 1 85 ? 2.853 -3.605 -1.031 1.00 66.00 85 VAL A O 1
#

Secondary structure (DSSP, 8-state):
------PPPPHHHHHHHHHHHHHHHHHHHHHHHHHHHHHHHHHHHHHHHHHHHHHHHHHHHH--S---HHHHBSTTSSBS-----

pLDDT: mean 86.87, std 9.66, range [55.59, 97.38]